Protein AF-A0A2A4Q278-F1 (afdb_monomer_lite)

Foldseek 3Di:
DPCVVVQALLVVLLVVLVVVVVVPPPVVVVVLLVVCVVVVVDRSSVNNVNNVVVNVVVVVVVVVVVVVVVVVVVVVVVVVVVVVVVVVVVVD

Structure (mmCIF, N/CA/C/O backbone):
data_AF-A0A2A4Q278-F1
#
_entry.id   AF-A0A2A4Q278-F1
#
loop_
_atom_site.group_PDB
_atom_site.id
_atom_site.type_symbol
_atom_site.label_atom_id
_atom_site.label_alt_id
_atom_site.label_comp_id
_atom_site.label_asym_id
_atom_site.label_entity_id
_atom_site.label_seq_id
_atom_site.pdbx_PDB_ins_code
_atom_site.Cartn_x
_atom_site.Cartn_y
_atom_site.Cartn_z
_atom_site.occupancy
_atom_site.B_iso_or_equiv
_atom_site.auth_seq_id
_atom_site.auth_comp_id
_atom_site.auth_asym_id
_atom_site.auth_atom_id
_atom_site.pdbx_PDB_model_num
ATOM 1 N N . MET A 1 1 ? -10.356 16.815 -15.207 1.00 45.94 1 MET A N 1
ATOM 2 C CA . MET A 1 1 ? -9.449 15.922 -14.457 1.00 45.94 1 MET A CA 1
ATOM 3 C C . MET A 1 1 ? -8.155 15.856 -15.238 1.00 45.94 1 MET A C 1
ATOM 5 O O . MET A 1 1 ? -8.210 15.539 -16.416 1.00 45.94 1 MET A O 1
ATOM 9 N N . ASP A 1 2 ? -7.040 16.249 -14.627 1.00 40.31 2 ASP A N 1
ATOM 10 C CA . ASP A 1 2 ? -5.725 16.209 -15.269 1.00 40.31 2 ASP A CA 1
ATOM 11 C C . ASP A 1 2 ? -5.256 14.748 -15.377 1.00 40.31 2 ASP A C 1
ATOM 13 O O . ASP A 1 2 ? -5.025 14.080 -14.365 1.00 40.31 2 ASP A O 1
ATOM 17 N N . THR A 1 3 ? -5.207 14.223 -16.601 1.00 43.22 3 THR A N 1
ATOM 18 C CA . THR A 1 3 ? -4.902 12.815 -16.890 1.00 43.22 3 THR A CA 1
ATOM 19 C C . THR A 1 3 ? -3.422 12.482 -16.740 1.00 43.22 3 THR A C 1
ATOM 21 O O . THR A 1 3 ? -3.077 11.307 -16.652 1.00 43.22 3 THR A O 1
ATOM 24 N N . THR A 1 4 ? -2.549 13.486 -16.615 1.00 49.94 4 THR A N 1
ATOM 25 C CA . THR A 1 4 ? -1.119 13.277 -16.325 1.00 49.94 4 THR A CA 1
ATOM 26 C C . THR A 1 4 ? -0.890 12.604 -14.973 1.00 49.94 4 THR A C 1
ATOM 28 O O . THR A 1 4 ? 0.080 11.869 -14.809 1.00 49.94 4 THR A O 1
ATOM 31 N N . LYS A 1 5 ? -1.827 12.747 -14.024 1.00 47.28 5 LYS A N 1
ATOM 32 C CA . LYS A 1 5 ? -1.794 11.986 -12.768 1.00 47.28 5 LYS A CA 1
ATOM 33 C C . LYS A 1 5 ? -2.168 10.514 -12.946 1.00 47.28 5 LYS A C 1
ATOM 35 O O . LYS A 1 5 ? -1.743 9.708 -12.135 1.00 47.28 5 LYS A O 1
ATOM 40 N N . TYR A 1 6 ? -2.910 10.122 -13.983 1.00 46.84 6 TYR A N 1
ATOM 41 C CA . TYR A 1 6 ? -3.363 8.730 -14.155 1.00 46.84 6 TYR A CA 1
ATOM 42 C C . TYR A 1 6 ? -2.256 7.767 -14.622 1.00 46.84 6 TYR A C 1
ATOM 44 O O . TYR A 1 6 ? -2.463 6.559 -14.587 1.00 46.84 6 TYR A O 1
ATOM 52 N N . LEU A 1 7 ? -1.084 8.279 -15.011 1.00 58.06 7 LEU A N 1
ATOM 53 C CA . LEU A 1 7 ? 0.038 7.495 -15.546 1.00 58.06 7 LEU A CA 1
ATOM 54 C C . LEU A 1 7 ? 1.352 7.706 -14.773 1.00 58.06 7 LEU A C 1
ATOM 56 O O . LEU A 1 7 ? 2.426 7.449 -15.308 1.00 58.06 7 LEU A O 1
ATOM 60 N N . SER A 1 8 ? 1.306 8.175 -13.522 1.00 78.62 8 SER A N 1
ATOM 61 C CA . SER A 1 8 ? 2.508 8.161 -12.684 1.00 78.62 8 SER A CA 1
ATOM 62 C C . SER A 1 8 ? 2.763 6.746 -12.165 1.00 78.62 8 SER A C 1
ATOM 64 O O . SER A 1 8 ? 1.829 6.033 -11.781 1.00 78.62 8 SER A O 1
ATOM 66 N N . GLY A 1 9 ? 4.034 6.343 -12.109 1.00 83.50 9 GLY A N 1
ATOM 67 C CA . GLY A 1 9 ? 4.422 5.050 -11.545 1.00 83.50 9 GLY A CA 1
ATOM 68 C C . GLY A 1 9 ? 3.886 4.844 -10.127 1.00 83.50 9 GLY A C 1
ATOM 69 O O . GLY A 1 9 ? 3.512 3.735 -9.768 1.00 83.50 9 GLY A O 1
ATOM 70 N N . PHE A 1 10 ? 3.711 5.931 -9.370 1.00 87.19 10 PHE A N 1
ATOM 71 C CA . PHE A 1 10 ? 3.053 5.951 -8.062 1.00 87.19 10 PHE A CA 1
ATOM 72 C C . PHE A 1 10 ? 1.668 5.305 -8.055 1.00 87.19 10 PHE A C 1
ATOM 74 O O . PHE A 1 10 ? 1.406 4.404 -7.259 1.00 87.19 10 PHE A O 1
ATOM 81 N N . ASN A 1 11 ? 0.784 5.703 -8.969 1.00 85.19 11 ASN A N 1
ATOM 82 C CA . ASN A 1 11 ? -0.564 5.140 -9.015 1.00 85.19 11 ASN A CA 1
ATOM 83 C C . ASN A 1 11 ? -0.553 3.666 -9.429 1.00 85.19 11 ASN A C 1
ATOM 85 O O . ASN A 1 11 ? -1.333 2.871 -8.903 1.00 85.19 11 ASN A O 1
ATOM 89 N N . VAL A 1 12 ? 0.371 3.288 -10.317 1.00 87.00 12 VAL A N 1
ATOM 90 C CA . VAL A 1 12 ? 0.580 1.887 -10.698 1.00 87.00 12 VAL A CA 1
ATOM 91 C C . VAL A 1 12 ? 1.052 1.077 -9.493 1.00 87.00 12 VAL A C 1
ATOM 93 O O . VAL A 1 12 ? 0.441 0.063 -9.168 1.00 87.00 12 VAL A O 1
ATOM 96 N N . GLY A 1 13 ? 2.069 1.544 -8.769 1.00 88.81 13 GLY A N 1
ATOM 97 C CA . GLY A 1 13 ? 2.565 0.895 -7.556 1.00 88.81 13 GLY A CA 1
ATOM 98 C C . GLY A 1 13 ? 1.480 0.702 -6.496 1.00 88.81 13 GLY A C 1
ATOM 99 O O . GLY A 1 13 ? 1.316 -0.400 -5.968 1.00 88.81 13 GLY A O 1
ATOM 100 N N . TYR A 1 14 ? 0.681 1.742 -6.251 1.00 87.50 14 TYR A N 1
ATOM 101 C CA . TYR A 1 14 ? -0.422 1.706 -5.293 1.00 87.50 14 TYR A CA 1
ATOM 102 C C . TYR A 1 14 ? -1.498 0.669 -5.669 1.00 87.50 14 TYR A C 1
ATOM 104 O O . TYR A 1 14 ? -1.966 -0.097 -4.818 1.00 87.50 14 TYR A O 1
ATOM 112 N N . ALA A 1 15 ? -1.870 0.598 -6.952 1.00 84.44 15 ALA A N 1
ATOM 113 C CA . ALA A 1 15 ? -2.840 -0.376 -7.450 1.00 84.44 15 ALA A CA 1
ATOM 114 C C . ALA A 1 15 ? -2.293 -1.814 -7.401 1.00 84.44 15 ALA A C 1
ATOM 116 O O . ALA A 1 15 ? -2.990 -2.730 -6.962 1.00 84.44 15 ALA A O 1
ATOM 117 N N . LEU A 1 16 ? -1.031 -2.021 -7.787 1.00 85.31 16 LEU A N 1
ATOM 118 C CA . LEU A 1 16 ? -0.405 -3.347 -7.816 1.00 85.31 16 LEU A CA 1
ATOM 119 C C . LEU A 1 16 ? -0.302 -3.989 -6.437 1.00 85.31 16 LEU A C 1
ATOM 121 O O . LEU A 1 16 ? -0.553 -5.184 -6.305 1.00 85.31 16 LEU A O 1
ATOM 125 N N . GLU A 1 17 ? 0.015 -3.216 -5.400 1.00 82.31 17 GLU A N 1
ATOM 126 C CA . GLU A 1 17 ? 0.017 -3.734 -4.029 1.00 82.31 17 GLU A CA 1
ATOM 127 C C . GLU A 1 17 ? -1.385 -4.206 -3.598 1.00 82.31 17 GLU A C 1
ATOM 129 O O . GLU A 1 17 ? -1.515 -5.108 -2.770 1.00 82.31 17 GLU A O 1
ATOM 134 N N . SER A 1 18 ? -2.454 -3.633 -4.160 1.00 73.75 18 SER A N 1
ATOM 135 C CA . SER A 1 18 ? -3.832 -4.090 -3.933 1.00 73.75 18 SER A CA 1
ATOM 136 C C . SER A 1 18 ? -4.135 -5.399 -4.674 1.00 73.75 18 SER A C 1
ATOM 138 O O . SER A 1 18 ? -4.707 -6.310 -4.073 1.00 73.75 18 SER A O 1
ATOM 140 N N . PHE A 1 19 ? -3.662 -5.557 -5.913 1.00 76.38 19 PHE A N 1
ATOM 141 C CA . PHE A 1 19 ? -3.820 -6.802 -6.682 1.00 76.38 19 PHE A CA 1
ATOM 142 C C . PHE A 1 19 ? -3.000 -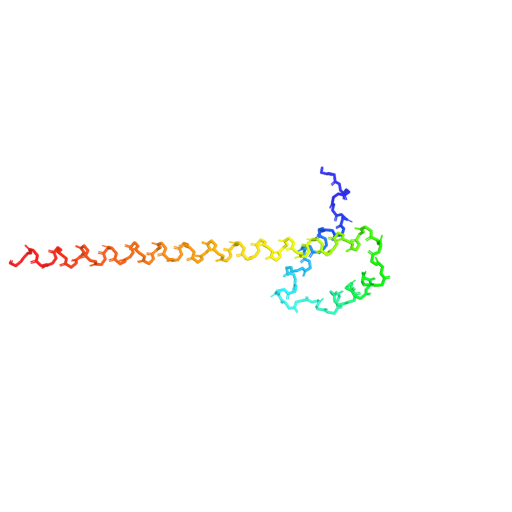7.9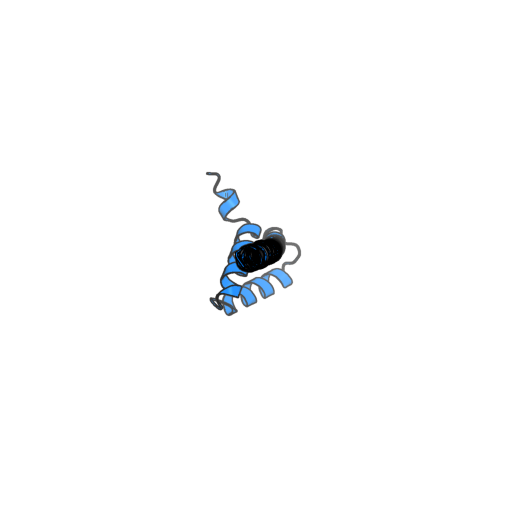77 -6.127 1.00 76.38 19 PHE A C 1
ATOM 144 O O . PHE A 1 19 ? -3.494 -9.105 -6.088 1.00 76.38 19 PHE A O 1
ATOM 151 N N . LEU A 1 20 ? -1.801 -7.709 -5.595 1.00 71.44 20 LEU A N 1
ATOM 152 C CA . LEU A 1 20 ? -0.966 -8.681 -4.871 1.00 71.44 20 LEU A CA 1
ATOM 153 C C . LEU A 1 20 ? -1.730 -9.353 -3.724 1.00 71.44 20 LEU A C 1
ATOM 155 O O . LEU A 1 20 ? -1.634 -10.564 -3.536 1.00 71.44 20 LEU A O 1
ATOM 159 N N . THR A 1 21 ? -2.514 -8.576 -2.971 1.00 66.44 21 THR A N 1
ATOM 160 C CA . THR A 1 21 ? -3.334 -9.098 -1.867 1.00 66.44 21 THR A CA 1
ATOM 161 C C . THR A 1 21 ? -4.482 -10.002 -2.322 1.00 66.44 21 THR A C 1
ATOM 163 O O . THR A 1 21 ? -4.941 -10.819 -1.530 1.00 66.44 21 THR A O 1
ATOM 166 N N . GLU A 1 22 ? -4.920 -9.901 -3.579 1.00 67.50 22 GLU A N 1
ATOM 167 C CA . GLU A 1 22 ? -5.959 -10.759 -4.167 1.00 67.50 22 GLU A CA 1
ATOM 168 C C . GLU A 1 22 ? -5.387 -11.991 -4.891 1.00 67.50 22 GLU A C 1
ATOM 170 O O . GLU A 1 22 ? -6.149 -12.805 -5.412 1.00 67.50 22 GLU A O 1
ATOM 175 N N . GLY A 1 23 ? -4.057 -12.137 -4.949 1.00 65.31 23 GLY A N 1
ATOM 176 C CA . GLY A 1 23 ? -3.386 -13.247 -5.636 1.00 65.31 23 GLY A CA 1
ATOM 177 C C . GLY A 1 23 ? -3.499 -13.208 -7.164 1.00 65.31 23 GLY A C 1
ATOM 178 O O . GLY A 1 23 ? -3.183 -14.199 -7.821 1.00 65.31 23 GLY A O 1
ATOM 179 N N . LYS A 1 24 ? -3.940 -12.084 -7.738 1.00 66.75 24 LYS A N 1
ATOM 180 C CA . LYS A 1 24 ? -4.046 -11.890 -9.187 1.00 66.75 24 LYS A CA 1
ATOM 181 C C . LYS A 1 24 ? -2.744 -11.313 -9.736 1.00 66.75 24 LYS A C 1
ATOM 183 O O . LYS A 1 24 ? -2.129 -10.450 -9.116 1.00 66.75 24 LYS A O 1
ATOM 188 N N . ASP A 1 25 ? -2.332 -11.811 -10.899 1.00 71.94 25 ASP A N 1
ATOM 189 C CA . ASP A 1 25 ? -1.260 -11.239 -11.726 1.00 71.94 25 ASP A CA 1
ATOM 190 C C . ASP A 1 25 ? 0.117 -11.099 -11.041 1.00 71.94 25 ASP A C 1
ATOM 192 O O . ASP A 1 25 ? 0.895 -10.188 -11.328 1.00 71.94 25 ASP A O 1
ATOM 196 N N . ILE A 1 26 ? 0.469 -12.056 -10.169 1.00 79.31 26 ILE A N 1
ATOM 197 C CA . ILE A 1 26 ? 1.776 -12.124 -9.482 1.00 79.31 26 ILE A CA 1
ATOM 198 C C . ILE A 1 26 ? 2.949 -12.096 -10.480 1.00 79.31 26 ILE A C 1
ATOM 200 O O . ILE A 1 26 ? 3.994 -11.510 -10.194 1.00 79.31 26 ILE A O 1
ATOM 204 N N . GLU A 1 27 ? 2.792 -12.716 -11.652 1.00 81.69 27 GLU A N 1
ATOM 205 C CA . GLU A 1 27 ? 3.823 -12.729 -12.698 1.00 81.69 27 GLU A CA 1
ATOM 206 C C . GLU A 1 27 ? 4.063 -11.342 -13.303 1.00 81.69 27 GLU A C 1
ATOM 208 O O . GLU A 1 27 ? 5.216 -10.946 -13.472 1.00 81.69 27 GLU A O 1
ATOM 213 N N . LEU A 1 28 ? 2.997 -10.572 -13.550 1.00 80.31 28 LEU A N 1
ATOM 214 C CA . LEU A 1 28 ? 3.092 -9.203 -14.061 1.00 80.31 28 LEU A CA 1
ATOM 215 C C . LEU A 1 28 ? 3.825 -8.300 -13.064 1.00 80.31 28 LEU A C 1
ATOM 217 O O . LEU A 1 28 ? 4.688 -7.511 -13.442 1.00 80.31 28 LEU A O 1
ATOM 221 N N . ILE A 1 29 ? 3.513 -8.456 -11.780 1.00 81.44 29 ILE A N 1
ATOM 222 C CA . ILE A 1 29 ? 4.123 -7.675 -10.704 1.00 81.44 29 ILE A CA 1
ATOM 223 C C . ILE A 1 29 ? 5.613 -7.995 -10.577 1.00 81.44 29 ILE A C 1
ATOM 225 O O . ILE A 1 29 ? 6.426 -7.076 -10.519 1.00 81.44 29 ILE A O 1
ATOM 229 N N . LYS A 1 30 ? 5.985 -9.281 -10.617 1.00 85.12 30 LYS A N 1
ATOM 230 C CA . LYS A 1 30 ? 7.394 -9.705 -10.622 1.00 85.12 30 LYS A CA 1
ATOM 231 C C . LYS A 1 30 ? 8.150 -9.191 -11.847 1.00 85.12 30 LYS A C 1
ATOM 233 O O . LYS A 1 30 ? 9.302 -8.782 -11.725 1.00 85.12 30 LYS A O 1
ATOM 238 N N . ALA A 1 31 ? 7.518 -9.207 -13.021 1.00 86.62 31 ALA A N 1
ATOM 239 C CA . ALA A 1 31 ? 8.120 -8.683 -14.242 1.00 86.62 31 ALA A CA 1
ATOM 240 C C . ALA A 1 31 ? 8.371 -7.170 -14.144 1.00 86.62 31 ALA A C 1
ATOM 242 O O . ALA A 1 31 ? 9.438 -6.698 -14.542 1.00 86.62 31 ALA A O 1
ATOM 243 N N . LEU A 1 32 ? 7.421 -6.424 -13.574 1.00 85.56 32 LEU A N 1
ATOM 244 C CA . LEU A 1 32 ? 7.557 -4.987 -13.355 1.00 85.56 32 LEU A CA 1
ATOM 245 C C . LEU A 1 32 ? 8.649 -4.666 -12.325 1.00 85.56 32 LEU A C 1
ATOM 247 O O . LEU A 1 32 ? 9.469 -3.785 -12.567 1.00 85.56 32 LEU A O 1
ATOM 251 N N . ASP A 1 33 ? 8.718 -5.423 -11.229 1.00 85.81 33 ASP A N 1
ATOM 252 C CA . ASP A 1 33 ? 9.770 -5.261 -10.218 1.00 85.81 33 ASP A CA 1
ATOM 253 C C . ASP A 1 33 ? 11.155 -5.528 -10.808 1.00 85.81 33 ASP A C 1
ATOM 255 O O . ASP A 1 33 ? 12.054 -4.700 -10.678 1.00 85.81 33 ASP A O 1
ATOM 259 N N . SER A 1 34 ? 11.307 -6.612 -11.572 1.00 89.75 34 SER A N 1
ATOM 260 C CA . SER A 1 34 ? 12.563 -6.912 -12.268 1.00 89.75 34 SER A CA 1
ATOM 261 C C . SER A 1 34 ? 12.957 -5.824 -13.276 1.00 89.75 34 SER A C 1
ATOM 263 O O . SER A 1 34 ? 14.142 -5.549 -13.477 1.00 89.75 34 SER A O 1
ATOM 265 N N . MET A 1 35 ? 11.984 -5.181 -13.929 1.00 88.19 35 MET A N 1
ATOM 266 C CA . MET A 1 35 ? 12.254 -4.038 -14.802 1.00 88.19 35 MET A CA 1
ATOM 267 C C . MET A 1 35 ? 12.775 -2.841 -14.000 1.00 88.19 35 MET A C 1
ATOM 269 O O . MET A 1 35 ? 13.783 -2.249 -14.389 1.00 88.19 35 MET A O 1
ATOM 273 N N . CYS A 1 36 ? 12.130 -2.514 -12.882 1.00 87.81 36 CYS A N 1
ATOM 274 C CA . CYS A 1 36 ? 12.485 -1.350 -12.082 1.00 87.81 36 CYS A CA 1
ATOM 275 C C . CYS A 1 36 ? 13.779 -1.512 -11.284 1.00 87.81 36 CYS A C 1
ATOM 277 O O . CYS A 1 36 ? 14.520 -0.544 -11.139 1.00 87.81 36 CYS A O 1
ATOM 279 N N . GLU A 1 37 ? 14.140 -2.731 -10.882 1.00 87.25 37 GLU A N 1
ATOM 280 C CA . GLU A 1 37 ? 15.463 -3.020 -10.315 1.00 87.25 37 GLU A CA 1
ATOM 281 C C . GLU A 1 37 ? 16.597 -2.717 -11.305 1.00 87.25 37 GLU A C 1
ATOM 283 O O . GLU A 1 37 ? 17.651 -2.202 -10.922 1.00 87.25 37 GLU A O 1
ATOM 288 N N . ARG A 1 38 ? 16.380 -2.991 -12.599 1.00 87.94 38 ARG A N 1
ATOM 289 C CA . ARG A 1 38 ? 17.357 -2.693 -13.659 1.00 87.94 38 ARG A CA 1
ATOM 290 C C . ARG A 1 38 ? 17.397 -1.211 -14.034 1.00 87.94 38 ARG A C 1
ATOM 292 O O . ARG A 1 38 ? 18.439 -0.740 -14.480 1.00 87.94 38 ARG A O 1
ATOM 299 N N . ASN A 1 39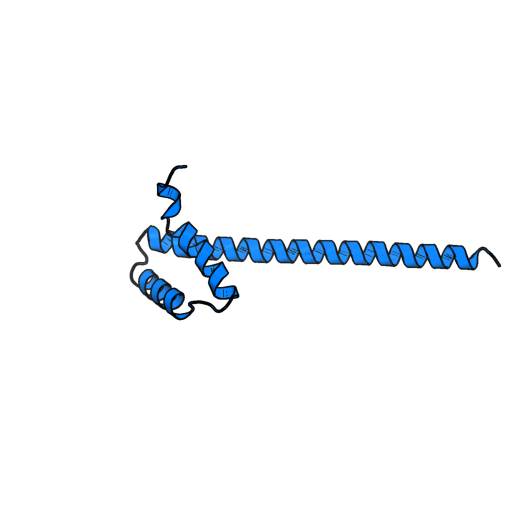 ? 16.304 -0.483 -13.814 1.00 84.75 39 ASN A N 1
ATOM 300 C CA . ASN A 1 39 ? 16.138 0.928 -14.172 1.00 84.75 39 ASN A CA 1
ATOM 301 C C . ASN A 1 39 ? 15.934 1.815 -12.935 1.00 84.75 39 ASN A C 1
ATOM 303 O O . ASN A 1 39 ? 15.066 2.678 -12.903 1.00 84.75 39 ASN A O 1
ATOM 307 N N . LYS A 1 40 ? 16.766 1.632 -11.908 1.00 72.31 40 LYS A N 1
ATOM 308 C CA . LYS A 1 40 ? 16.628 2.322 -10.611 1.00 72.31 40 LYS A CA 1
ATOM 309 C C . LYS A 1 40 ? 16.719 3.859 -10.641 1.00 72.31 40 LYS A C 1
ATOM 311 O O . LYS A 1 40 ? 16.402 4.491 -9.644 1.00 72.31 40 LYS A O 1
ATOM 316 N N . ASN A 1 41 ? 17.198 4.446 -11.739 1.00 81.69 41 ASN A N 1
ATOM 317 C CA . ASN A 1 41 ? 17.310 5.901 -11.910 1.00 81.69 41 ASN A CA 1
ATOM 318 C C . ASN A 1 41 ? 16.098 6.505 -12.642 1.00 81.69 41 ASN A C 1
ATOM 320 O O . ASN A 1 41 ? 16.102 7.696 -12.931 1.00 81.69 41 ASN A O 1
ATOM 324 N N . ASP A 1 42 ? 15.118 5.685 -13.016 1.00 86.12 42 ASP A N 1
ATOM 325 C CA . ASP A 1 42 ? 13.923 6.122 -13.723 1.00 86.12 42 ASP A CA 1
ATOM 326 C C . ASP A 1 42 ? 12.849 6.597 -12.727 1.00 86.12 42 ASP A C 1
ATOM 328 O O . ASP A 1 42 ? 12.468 5.867 -11.806 1.00 86.12 42 ASP A O 1
ATOM 332 N N . ASP A 1 43 ? 12.353 7.821 -12.923 1.00 83.56 43 ASP A N 1
ATOM 333 C CA . ASP A 1 43 ? 11.365 8.460 -12.040 1.00 83.56 43 ASP A CA 1
ATOM 334 C C . ASP A 1 43 ? 10.037 7.689 -11.985 1.00 83.56 43 ASP A C 1
ATOM 336 O O . ASP A 1 43 ? 9.337 7.700 -10.968 1.00 83.56 43 ASP A O 1
ATOM 340 N N . TYR A 1 44 ? 9.673 6.990 -13.063 1.00 85.88 44 TYR A N 1
ATOM 341 C CA . TYR A 1 44 ? 8.472 6.165 -13.090 1.00 85.88 44 TYR A CA 1
ATOM 342 C C . TYR A 1 44 ? 8.657 4.916 -12.215 1.00 85.88 44 TYR A C 1
ATOM 344 O O . TYR A 1 44 ? 7.778 4.584 -11.418 1.00 85.88 44 TYR A O 1
ATOM 352 N N . CYS A 1 45 ? 9.823 4.275 -12.265 1.00 87.69 45 CYS A N 1
ATOM 353 C CA . CYS A 1 45 ? 10.157 3.168 -11.373 1.00 87.69 45 CYS A CA 1
ATOM 354 C C . CYS A 1 45 ? 10.300 3.577 -9.901 1.00 87.69 45 CYS A C 1
ATOM 356 O O . CYS A 1 45 ? 9.830 2.841 -9.029 1.00 87.69 45 CYS A O 1
ATOM 358 N N . ALA A 1 46 ? 10.862 4.756 -9.618 1.00 86.25 46 ALA 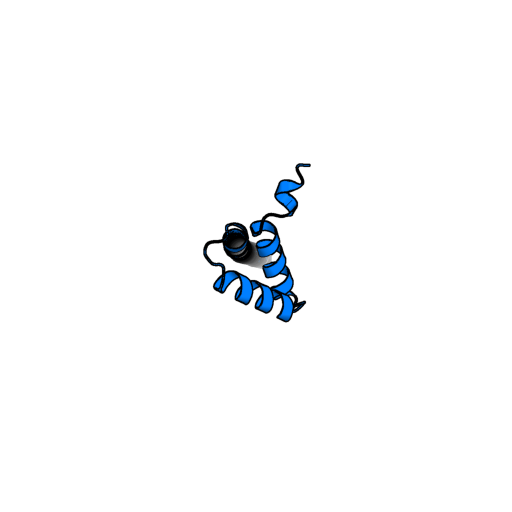A N 1
ATOM 359 C CA . ALA A 1 46 ? 10.852 5.329 -8.271 1.00 86.25 46 ALA A CA 1
ATOM 360 C C . ALA A 1 46 ? 9.410 5.526 -7.771 1.00 86.25 46 ALA A C 1
ATOM 362 O O . ALA A 1 46 ? 9.053 5.065 -6.688 1.00 86.25 46 ALA A O 1
ATOM 363 N N . GLY A 1 47 ? 8.541 6.080 -8.623 1.00 88.31 47 GLY A N 1
ATOM 364 C CA . GLY A 1 47 ? 7.120 6.211 -8.326 1.00 88.31 47 GLY A CA 1
ATOM 365 C C . GLY A 1 47 ? 6.459 4.876 -7.968 1.00 88.31 47 GLY A C 1
ATOM 366 O O . GLY A 1 47 ? 5.724 4.813 -6.989 1.00 88.31 47 GLY A O 1
ATOM 367 N N . ILE A 1 48 ? 6.720 3.792 -8.710 1.00 89.25 48 ILE A N 1
ATOM 368 C CA . ILE A 1 48 ? 6.141 2.466 -8.409 1.00 89.25 48 ILE A CA 1
ATOM 369 C C . ILE A 1 48 ? 6.506 1.997 -6.998 1.00 89.25 48 ILE A C 1
ATOM 371 O O . ILE A 1 48 ? 5.636 1.482 -6.287 1.00 89.25 48 ILE A O 1
ATOM 375 N N . ALA A 1 49 ? 7.763 2.168 -6.588 1.00 86.44 49 ALA A N 1
ATOM 376 C CA . ALA A 1 49 ? 8.207 1.796 -5.249 1.00 86.44 49 ALA A CA 1
ATOM 377 C C . ALA A 1 49 ? 7.464 2.605 -4.171 1.00 86.44 49 ALA A C 1
ATOM 379 O O . ALA A 1 49 ? 6.860 2.011 -3.272 1.00 86.44 49 ALA A O 1
ATOM 380 N N . ASP A 1 50 ? 7.410 3.929 -4.330 1.00 88.81 50 ASP A N 1
ATOM 381 C CA . ASP A 1 50 ? 6.731 4.839 -3.400 1.00 88.81 50 ASP A CA 1
ATOM 382 C C . ASP A 1 50 ? 5.231 4.523 -3.281 1.00 88.81 50 ASP A C 1
ATOM 384 O O . ASP A 1 50 ? 4.664 4.478 -2.187 1.00 88.81 50 ASP A O 1
ATOM 388 N N . GLY A 1 51 ? 4.573 4.237 -4.409 1.00 88.81 51 GLY A N 1
ATOM 389 C CA . GLY A 1 51 ? 3.156 3.877 -4.445 1.00 88.81 51 GLY A CA 1
ATOM 390 C C . GLY A 1 51 ? 2.848 2.582 -3.691 1.00 88.81 51 GLY A C 1
ATOM 391 O O . GLY A 1 51 ? 1.866 2.506 -2.943 1.00 88.81 51 GLY A O 1
ATOM 392 N N . LYS A 1 52 ? 3.704 1.560 -3.845 1.00 88.56 52 LYS A N 1
ATOM 393 C CA . LYS A 1 52 ? 3.589 0.298 -3.095 1.00 88.56 52 LYS A CA 1
ATOM 394 C C . LYS A 1 52 ? 3.768 0.527 -1.597 1.00 88.56 52 LYS A C 1
ATOM 396 O O . LYS A 1 52 ? 3.009 -0.024 -0.797 1.00 88.56 52 LYS A O 1
ATOM 401 N N . GLU A 1 53 ? 4.753 1.334 -1.208 1.00 89.19 53 GLU A N 1
ATOM 402 C CA . GLU A 1 53 ? 5.005 1.654 0.197 1.00 89.19 53 GLU A CA 1
ATOM 403 C C . GLU A 1 53 ? 3.817 2.381 0.834 1.00 89.19 53 GLU A C 1
ATOM 405 O O . GLU A 1 53 ? 3.334 1.958 1.890 1.00 89.19 53 GLU A O 1
ATOM 410 N N . GLN A 1 54 ? 3.274 3.393 0.155 1.00 88.75 54 GLN A N 1
ATOM 411 C CA . GLN A 1 54 ? 2.105 4.128 0.632 1.00 88.75 54 GLN A CA 1
ATOM 412 C C . GLN A 1 54 ? 0.896 3.204 0.838 1.00 88.75 54 GLN A C 1
ATOM 414 O O . GLN A 1 54 ? 0.262 3.234 1.896 1.00 88.75 54 GLN A O 1
ATOM 419 N N . SER A 1 55 ? 0.611 2.321 -0.126 1.00 88.69 55 SER A N 1
ATOM 420 C CA . SER A 1 55 ? -0.474 1.336 -0.003 1.00 88.69 55 SER A CA 1
ATOM 421 C C . SER A 1 55 ? -0.285 0.422 1.219 1.00 88.69 55 SER A C 1
ATOM 423 O O . SER A 1 55 ? -1.230 0.164 1.972 1.00 88.69 55 SER A O 1
ATOM 425 N N . ARG A 1 56 ? 0.949 -0.027 1.496 1.00 88.31 56 ARG A N 1
ATOM 426 C CA . ARG A 1 56 ? 1.259 -0.831 2.694 1.00 88.31 56 ARG A CA 1
ATOM 427 C C . ARG A 1 56 ? 1.046 -0.061 3.990 1.00 88.31 56 ARG A C 1
ATOM 429 O O . ARG A 1 56 ? 0.522 -0.637 4.948 1.00 88.31 56 ARG A O 1
ATOM 436 N N . LEU A 1 57 ? 1.465 1.202 4.044 1.00 88.50 57 LEU A N 1
ATOM 437 C CA . LEU A 1 57 ? 1.283 2.059 5.217 1.00 88.50 57 LEU A CA 1
ATOM 438 C C . LEU A 1 57 ? -0.202 2.269 5.515 1.00 88.50 57 LEU A C 1
ATOM 440 O O . LEU A 1 57 ? -0.632 2.058 6.649 1.00 88.50 57 LEU A O 1
ATOM 444 N N . GLU A 1 58 ? -1.005 2.580 4.501 1.00 88.94 58 GLU A N 1
ATOM 445 C CA . GLU A 1 58 ? -2.450 2.759 4.656 1.00 88.94 58 GLU A CA 1
ATOM 446 C C . GLU A 1 58 ? -3.147 1.476 5.119 1.00 88.94 58 GLU A C 1
ATOM 448 O O . GLU A 1 58 ? -3.957 1.523 6.046 1.00 88.94 58 GLU A O 1
ATOM 453 N N . LYS A 1 59 ? -2.772 0.309 4.576 1.00 86.25 59 LYS A N 1
ATOM 454 C CA . LYS A 1 59 ? -3.289 -0.989 5.048 1.00 86.25 59 LYS A CA 1
ATOM 455 C C . LYS A 1 59 ? -2.929 -1.259 6.512 1.00 86.25 59 LYS A C 1
ATOM 457 O O . LYS A 1 59 ? -3.767 -1.756 7.265 1.00 86.25 59 LYS A O 1
ATOM 462 N N . LYS A 1 60 ? -1.700 -0.943 6.939 1.00 86.50 60 LYS A N 1
ATOM 463 C CA . LYS A 1 60 ? -1.280 -1.082 8.346 1.00 86.50 60 LYS A CA 1
ATOM 464 C C . LYS A 1 60 ? -2.076 -0.151 9.261 1.00 86.50 60 LYS A C 1
ATOM 466 O O . LYS A 1 60 ? -2.557 -0.594 10.299 1.00 86.50 60 LYS A O 1
ATOM 471 N N . LEU A 1 61 ? -2.254 1.106 8.858 1.00 87.25 61 LEU A N 1
ATOM 472 C CA . LEU A 1 61 ? -3.031 2.094 9.607 1.00 87.25 61 LEU A CA 1
ATOM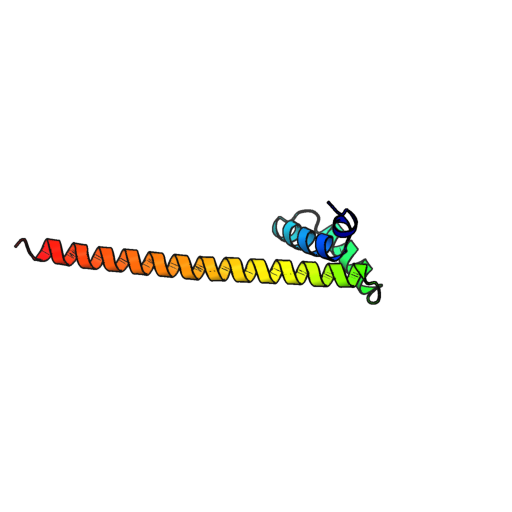 473 C C . LEU A 1 61 ? -4.513 1.712 9.702 1.00 87.25 61 LEU A C 1
ATOM 475 O O . LEU A 1 61 ? -5.109 1.854 10.767 1.00 87.25 61 LEU A O 1
ATOM 479 N N . ALA A 1 62 ? -5.103 1.194 8.624 1.00 86.00 62 ALA A N 1
ATOM 480 C CA . ALA A 1 62 ? -6.482 0.714 8.622 1.00 86.00 62 ALA A CA 1
ATOM 481 C C . ALA A 1 62 ? -6.680 -0.443 9.615 1.00 86.00 62 ALA A C 1
ATOM 483 O O . ALA A 1 62 ? -7.604 -0.396 10.424 1.00 86.00 62 ALA A O 1
ATOM 484 N N . LYS A 1 63 ? -5.763 -1.422 9.624 1.00 86.56 63 LYS A N 1
ATOM 485 C CA . LYS A 1 63 ? -5.780 -2.532 10.591 1.00 86.56 63 LYS A CA 1
ATOM 486 C C . LYS A 1 63 ? -5.598 -2.062 12.034 1.00 86.56 63 LYS A C 1
ATOM 488 O O . LYS A 1 63 ? -6.283 -2.559 12.919 1.00 86.56 63 LYS A O 1
ATOM 493 N N . ALA A 1 64 ? -4.703 -1.105 12.280 1.00 87.38 64 ALA A N 1
ATOM 494 C CA . ALA A 1 64 ? -4.500 -0.553 13.620 1.00 87.38 64 ALA A CA 1
ATOM 495 C C . ALA A 1 64 ? -5.774 0.126 14.152 1.00 87.38 64 ALA A C 1
ATOM 497 O O . ALA A 1 64 ? -6.181 -0.127 15.283 1.00 87.38 64 ALA A O 1
ATOM 498 N N . LYS A 1 65 ? -6.454 0.915 13.309 1.00 86.75 65 LYS A N 1
ATOM 499 C CA . LYS A 1 65 ? -7.734 1.546 13.665 1.00 86.75 65 LYS A CA 1
ATOM 500 C C . LYS A 1 65 ? -8.847 0.529 13.912 1.00 86.75 65 LYS A C 1
ATOM 502 O O . LYS A 1 65 ? -9.680 0.739 14.783 1.00 86.75 65 LYS A O 1
ATOM 507 N N . GLU A 1 66 ? -8.891 -0.555 13.143 1.00 84.88 66 GLU A N 1
ATOM 508 C CA . GLU A 1 66 ? -9.859 -1.634 13.360 1.00 84.88 66 GLU A CA 1
ATOM 509 C C . GLU A 1 66 ? -9.652 -2.305 14.723 1.00 84.88 66 GLU A C 1
ATOM 511 O O . GLU A 1 66 ? -10.601 -2.417 15.491 1.00 84.88 66 GLU A O 1
ATOM 516 N N . GLN A 1 67 ? -8.401 -2.611 15.080 1.00 80.81 67 GLN A N 1
ATOM 517 C CA . GLN A 1 67 ? -8.057 -3.187 16.384 1.00 80.81 67 GLN A CA 1
ATOM 518 C C . GLN A 1 67 ? -8.393 -2.267 17.565 1.00 80.81 67 GLN A C 1
ATOM 520 O O . GLN A 1 67 ? -8.793 -2.755 18.620 1.00 80.81 67 GLN A O 1
ATOM 525 N N . GLU A 1 68 ? -8.217 -0.951 17.420 1.00 85.44 68 GLU A N 1
ATOM 526 C CA . GLU A 1 68 ? -8.634 0.010 18.451 1.00 85.44 68 GLU A CA 1
ATOM 527 C C . GLU A 1 68 ? -10.155 0.025 18.631 1.00 85.44 68 GLU A C 1
ATOM 529 O O . GLU A 1 68 ? -10.630 -0.014 19.765 1.00 85.44 68 GLU A O 1
ATOM 534 N N . ARG A 1 69 ? -10.920 0.008 17.530 1.00 81.19 69 ARG A N 1
ATOM 535 C CA . ARG A 1 69 ? -12.390 -0.042 17.592 1.00 81.19 69 ARG A CA 1
ATOM 536 C C . ARG A 1 69 ? -12.902 -1.325 18.235 1.00 81.19 69 ARG A C 1
ATOM 538 O O . ARG A 1 69 ? -13.821 -1.257 19.044 1.00 81.19 69 ARG A O 1
ATOM 545 N N . ASP A 1 70 ? -12.322 -2.473 17.897 1.00 84.31 70 ASP A N 1
ATOM 546 C CA . ASP A 1 70 ? -12.744 -3.756 18.468 1.00 84.31 70 ASP A CA 1
ATOM 547 C C . ASP A 1 70 ? -12.513 -3.787 19.985 1.00 84.31 70 ASP A C 1
ATOM 549 O O . ASP A 1 70 ? -13.408 -4.166 20.739 1.00 84.31 70 ASP A O 1
ATOM 553 N N . LYS A 1 71 ? -11.366 -3.272 20.453 1.00 87.19 71 LYS A N 1
ATOM 554 C CA . LYS A 1 71 ? -11.095 -3.108 21.891 1.00 87.19 71 LYS A CA 1
ATOM 555 C C . LYS A 1 71 ? -12.099 -2.179 22.571 1.00 87.19 71 LYS A C 1
ATOM 557 O O . LYS A 1 71 ? -12.584 -2.495 23.654 1.00 87.19 71 LYS A O 1
ATOM 562 N N . GLU A 1 72 ? -12.428 -1.049 21.948 1.00 85.00 72 GLU A N 1
ATOM 563 C CA . GLU A 1 72 ? -13.411 -0.109 22.495 1.00 85.00 72 GLU A CA 1
ATOM 564 C C . GLU A 1 72 ? -14.807 -0.750 22.605 1.00 85.00 72 GLU A C 1
ATOM 566 O O . GLU A 1 72 ? -15.505 -0.580 23.610 1.00 85.00 72 GLU A O 1
ATOM 571 N N . LEU A 1 73 ? -15.210 -1.540 21.604 1.00 84.25 73 LEU A N 1
ATOM 572 C CA . LEU A 1 73 ? -16.473 -2.279 21.623 1.00 84.25 73 LEU A CA 1
ATOM 573 C C . LEU A 1 73 ? -16.504 -3.336 22.734 1.00 84.25 73 LEU A C 1
ATOM 575 O O . LEU A 1 73 ? -17.516 -3.432 23.438 1.00 84.25 73 LEU A O 1
ATOM 579 N N . ASP A 1 74 ? -15.411 -4.073 22.932 1.00 85.88 74 ASP A N 1
ATOM 580 C CA . ASP A 1 74 ? -15.286 -5.058 24.008 1.00 85.88 74 ASP A CA 1
ATOM 581 C C . ASP A 1 74 ? -15.403 -4.396 25.390 1.00 85.88 74 ASP A C 1
ATOM 583 O O . ASP A 1 74 ? -16.210 -4.825 26.222 1.00 85.88 74 ASP A O 1
ATOM 587 N N . GLU A 1 75 ? -14.714 -3.271 25.612 1.00 87.62 75 GLU A N 1
ATOM 588 C CA . GLU A 1 75 ? -14.814 -2.514 26.865 1.00 87.62 75 GLU A CA 1
ATOM 589 C C . GLU A 1 75 ? -16.240 -2.008 27.145 1.00 87.62 75 GLU A C 1
ATOM 591 O O . GLU A 1 75 ? -16.710 -2.022 28.290 1.00 87.62 75 GLU A O 1
ATOM 596 N N . ILE A 1 76 ? -16.960 -1.549 26.116 1.00 85.81 76 ILE A N 1
ATOM 597 C CA . ILE A 1 76 ? -18.357 -1.109 26.251 1.00 85.81 76 ILE A CA 1
ATOM 598 C C . ILE A 1 76 ? -19.269 -2.294 26.594 1.00 85.81 76 ILE A C 1
ATOM 600 O O . ILE A 1 76 ? -20.174 -2.162 27.430 1.00 85.81 76 ILE A O 1
ATOM 604 N N . MET A 1 77 ? -19.060 -3.445 25.954 1.00 78.25 77 MET A N 1
ATOM 605 C CA . MET A 1 77 ? -19.842 -4.660 26.186 1.00 78.25 77 MET A CA 1
ATOM 606 C C . MET A 1 77 ? -19.639 -5.209 27.599 1.00 78.25 77 MET A C 1
ATOM 608 O O . MET A 1 77 ? -20.620 -5.577 28.257 1.00 78.25 77 MET A O 1
ATOM 612 N N . ASP A 1 78 ? -18.410 -5.193 28.106 1.00 81.88 78 ASP A N 1
ATOM 613 C CA . ASP A 1 78 ? -18.102 -5.638 29.464 1.00 81.88 78 ASP A CA 1
ATOM 614 C C . ASP A 1 78 ? -18.683 -4.692 30.523 1.00 81.88 78 ASP A C 1
ATOM 616 O O . ASP A 1 78 ? -19.386 -5.149 31.432 1.00 81.88 78 ASP A O 1
ATOM 620 N N . LYS A 1 79 ? -18.581 -3.368 30.328 1.00 82.88 79 LYS A N 1
ATOM 621 C CA . LYS A 1 79 ? -19.253 -2.377 31.195 1.00 82.88 79 LYS A CA 1
ATOM 622 C C . LYS A 1 79 ? -20.775 -2.560 31.238 1.00 82.88 79 LYS A C 1
ATOM 624 O O . LYS A 1 79 ? -21.405 -2.325 32.273 1.00 82.88 79 LYS A O 1
ATOM 629 N N . LYS A 1 80 ? -21.410 -2.973 30.134 1.00 74.25 80 LYS A N 1
ATOM 630 C CA . LYS A 1 80 ? -22.856 -3.274 30.114 1.00 74.25 80 LYS A CA 1
ATOM 631 C C . LYS A 1 80 ? -23.194 -4.556 30.880 1.00 74.25 80 LYS A C 1
ATOM 633 O O . LYS A 1 80 ? -24.214 -4.584 31.574 1.00 74.25 80 LYS A O 1
ATOM 638 N N . LYS A 1 81 ? -22.363 -5.600 30.785 1.00 73.88 81 LYS A N 1
ATOM 639 C CA . LYS A 1 81 ? -22.560 -6.860 31.526 1.00 73.88 81 LYS A CA 1
ATOM 640 C C . LYS A 1 81 ? -22.452 -6.658 33.038 1.00 73.88 81 LYS A C 1
ATOM 642 O O . LYS A 1 81 ? -23.268 -7.219 33.769 1.00 73.88 81 LYS A O 1
ATOM 647 N N . GLU A 1 82 ? -21.508 -5.843 33.506 1.00 70.56 82 GLU A N 1
ATOM 648 C CA . GLU A 1 82 ? -21.359 -5.528 34.935 1.00 70.56 82 GLU A CA 1
ATOM 649 C C . GLU A 1 82 ? -22.584 -4.785 35.488 1.00 70.56 82 GLU A C 1
ATOM 651 O O . GLU A 1 82 ? -23.205 -5.243 36.450 1.00 70.56 82 GLU A O 1
ATOM 656 N N . LYS A 1 83 ? -23.041 -3.729 34.798 1.00 68.62 83 LYS A N 1
ATOM 657 C CA . LYS A 1 83 ? -24.253 -2.980 35.188 1.00 68.62 83 LYS A CA 1
ATOM 658 C C . LYS A 1 83 ? -25.528 -3.834 35.178 1.00 68.62 83 LYS A C 1
ATOM 660 O O . LYS A 1 83 ? -26.452 -3.591 35.956 1.00 68.62 83 LYS A O 1
ATOM 665 N N . GLY A 1 84 ? -25.608 -4.835 34.298 1.00 61.81 84 GLY A N 1
ATOM 666 C CA . GLY A 1 84 ? -26.730 -5.776 34.243 1.00 61.81 84 GLY A CA 1
ATOM 667 C C . GLY A 1 84 ? -26.778 -6.750 35.427 1.00 61.81 84 GLY A C 1
ATOM 668 O O . GLY A 1 84 ? -27.867 -7.118 35.873 1.00 61.81 84 GLY A O 1
ATOM 669 N N . LYS A 1 85 ? -25.616 -7.146 35.967 1.00 59.78 85 LYS A N 1
ATOM 670 C CA . LYS A 1 85 ? -25.523 -8.008 37.157 1.00 59.78 85 LYS A CA 1
ATOM 671 C C . LYS A 1 85 ? -25.835 -7.243 38.444 1.00 59.78 85 LYS A C 1
ATOM 673 O O . LYS A 1 85 ? -26.552 -7.776 39.287 1.00 59.78 85 LYS A O 1
ATOM 678 N N . GLU A 1 86 ? -25.398 -5.988 38.559 1.00 58.62 86 GLU A N 1
ATOM 679 C CA . GLU A 1 86 ? -25.749 -5.127 39.700 1.00 58.62 86 GLU A CA 1
ATOM 680 C C . GLU A 1 86 ? -27.260 -4.887 39.820 1.00 58.62 86 GLU A C 1
ATOM 682 O O . GLU A 1 86 ? -27.800 -4.910 40.924 1.00 58.62 86 GLU A O 1
ATOM 687 N N . LYS A 1 87 ? -27.979 -4.718 38.700 1.00 56.62 87 LYS A N 1
ATOM 688 C CA . LYS A 1 87 ? -29.443 -4.551 38.738 1.00 56.62 87 LYS A CA 1
ATOM 689 C C . LYS A 1 87 ? -30.181 -5.809 39.203 1.00 56.62 87 LYS A C 1
ATOM 691 O O . LYS A 1 87 ? -31.107 -5.692 39.995 1.00 56.62 87 LYS A O 1
ATOM 696 N N . LYS A 1 88 ? -29.756 -7.005 38.777 1.00 54.88 88 LYS A N 1
ATOM 697 C CA . LYS A 1 88 ? -30.376 -8.274 39.214 1.00 54.88 88 LYS A CA 1
ATOM 698 C C . LYS A 1 88 ? -30.079 -8.637 40.673 1.00 54.88 88 LYS A C 1
ATOM 700 O O . LYS A 1 88 ? -30.845 -9.384 41.269 1.00 54.88 88 LYS A O 1
ATOM 705 N N . GLY A 1 89 ? -28.988 -8.127 41.246 1.00 51.12 89 GLY A N 1
ATOM 706 C CA . GLY A 1 89 ? -28.664 -8.314 42.663 1.00 51.12 89 GLY A CA 1
ATOM 707 C C . GLY A 1 89 ? -29.445 -7.403 43.617 1.00 51.12 89 GLY A C 1
ATOM 708 O O . GLY A 1 89 ? -29.473 -7.681 44.808 1.00 51.12 89 GLY A O 1
ATOM 709 N N . ARG A 1 90 ? -30.076 -6.333 43.112 1.00 49.28 90 ARG A N 1
ATOM 710 C CA . ARG A 1 90 ? -30.751 -5.298 43.918 1.00 49.28 90 ARG A CA 1
ATOM 711 C C . ARG A 1 90 ? -32.270 -5.494 44.050 1.00 49.28 90 ARG A C 1
ATOM 713 O O . ARG A 1 90 ? -32.906 -4.751 44.785 1.00 49.28 90 ARG A O 1
ATOM 720 N N . GLU A 1 91 ? -32.836 -6.480 43.352 1.00 50.97 91 GLU A N 1
ATOM 721 C CA . GL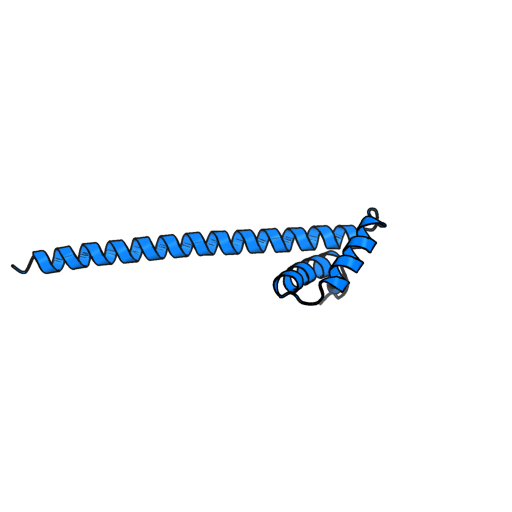U A 1 91 ? -34.255 -6.881 43.438 1.00 50.97 91 GLU A CA 1
ATOM 722 C C . GLU A 1 91 ? -34.487 -8.110 44.346 1.00 50.97 91 GLU A C 1
ATOM 724 O O . GLU A 1 91 ? -35.541 -8.741 44.272 1.00 50.97 91 GLU A O 1
ATOM 729 N N . ARG A 1 92 ? -33.521 -8.471 45.203 1.00 43.97 92 ARG A N 1
ATOM 730 C CA . ARG A 1 92 ? -33.713 -9.447 46.287 1.00 43.97 92 ARG A CA 1
ATOM 731 C C . ARG A 1 92 ? -33.639 -8.777 47.645 1.00 43.97 92 ARG A C 1
ATOM 733 O O . ARG A 1 92 ? -32.706 -7.967 47.831 1.00 43.97 92 ARG A O 1
#

Secondary structure (DSSP, 8-state):
--GGGGG-HHHHHHHHHHHHHTT--HHHHHHHHHHHHHTTT-HHHHHHHHHHHHHHHHHHHHHHHHHHHHHHHHHHHHHHHHHHHHHHHS--

Radius of gyration: 23.52 Å; chains: 1; bounding box: 52×30×63 Å

pLDDT: mean 77.55, std 13.66, range [40.31, 89.75]

Sequence (92 aa):
MDTTKYLSGFNVGYALESFLTEGKDIELIKALDSMCERNKNDDYCAGIADGKEQSRLEKKLAKAKEQERDKELDEIMDKKKEKGKEKKGRER